Protein AF-A0A0Q5SZV7-F1 (afdb_monomer)

Structure (mmCIF, N/CA/C/O backbone):
data_AF-A0A0Q5SZV7-F1
#
_entry.id   AF-A0A0Q5SZV7-F1
#
loop_
_atom_site.group_PDB
_atom_site.id
_atom_site.type_symbol
_atom_site.label_atom_id
_atom_site.label_alt_id
_atom_site.label_comp_id
_atom_site.label_asym_id
_atom_site.label_entity_id
_atom_site.label_seq_id
_atom_site.pdbx_PDB_ins_code
_atom_site.Cartn_x
_atom_site.Cartn_y
_atom_site.Cartn_z
_atom_site.occupancy
_atom_site.B_iso_or_equiv
_atom_site.auth_seq_id
_atom_site.auth_comp_id
_atom_site.auth_asym_id
_atom_site.auth_atom_id
_atom_site.pdbx_PDB_model_num
ATOM 1 N N . MET A 1 1 ? 9.652 15.279 17.464 1.00 54.12 1 MET A N 1
ATOM 2 C CA . MET A 1 1 ? 8.850 15.121 16.226 1.00 54.12 1 MET A CA 1
ATOM 3 C C . MET A 1 1 ? 7.562 14.366 16.547 1.00 54.12 1 MET A C 1
ATOM 5 O O . MET A 1 1 ? 7.629 13.336 17.206 1.00 54.12 1 MET A O 1
ATOM 9 N N . ASN A 1 2 ? 6.391 14.862 16.137 1.00 71.38 2 ASN A N 1
ATOM 10 C CA . ASN A 1 2 ? 5.111 14.204 16.428 1.00 71.38 2 ASN A CA 1
ATOM 11 C C . ASN A 1 2 ? 5.003 12.880 15.631 1.00 71.38 2 ASN A C 1
ATOM 13 O O . ASN A 1 2 ? 5.208 12.891 14.416 1.00 71.38 2 ASN A O 1
ATOM 17 N N . ARG A 1 3 ? 4.693 11.737 16.273 1.00 71.94 3 ARG A N 1
ATOM 18 C CA . ARG A 1 3 ? 4.729 10.394 15.630 1.00 71.94 3 ARG A CA 1
ATOM 19 C C . ARG A 1 3 ? 3.873 10.314 14.358 1.00 71.94 3 ARG A C 1
ATOM 21 O O . ARG A 1 3 ? 4.236 9.633 13.407 1.00 71.94 3 ARG A O 1
ATOM 28 N N . LYS A 1 4 ? 2.762 11.058 14.320 1.00 74.00 4 LYS A N 1
ATOM 29 C CA . LYS A 1 4 ? 1.871 11.148 13.151 1.00 74.00 4 LYS A CA 1
ATOM 30 C C . LYS A 1 4 ? 2.562 11.776 11.936 1.00 74.00 4 LYS A C 1
ATOM 32 O O . LYS A 1 4 ? 2.428 11.256 10.835 1.00 74.00 4 LYS A O 1
ATOM 37 N N . VAL A 1 5 ? 3.324 12.848 12.156 1.00 74.25 5 VAL A N 1
ATOM 38 C CA . VAL A 1 5 ? 4.053 13.577 11.105 1.00 74.25 5 VAL A CA 1
ATOM 39 C C . VAL A 1 5 ? 5.179 12.714 10.548 1.00 74.25 5 VAL A C 1
ATOM 41 O O . VAL A 1 5 ? 5.340 12.636 9.338 1.00 74.25 5 VAL A O 1
ATOM 44 N N . SER A 1 6 ? 5.893 11.989 11.414 1.00 74.88 6 SER A N 1
ATOM 45 C CA . SER A 1 6 ? 6.947 11.064 10.983 1.00 74.88 6 SER A CA 1
ATOM 46 C C . SER A 1 6 ? 6.406 9.926 10.106 1.00 74.88 6 SER A C 1
ATOM 48 O O . SER A 1 6 ? 6.997 9.640 9.071 1.00 74.88 6 SER A O 1
ATOM 50 N N . SER A 1 7 ? 5.253 9.329 10.444 1.00 75.62 7 SER A N 1
ATOM 51 C CA . SER A 1 7 ? 4.639 8.297 9.592 1.00 75.62 7 SER A CA 1
ATOM 52 C C . SER A 1 7 ? 4.157 8.835 8.242 1.00 75.62 7 SER A C 1
ATOM 54 O O . SER A 1 7 ? 4.252 8.128 7.246 1.00 75.62 7 SER A O 1
ATOM 56 N N . LEU A 1 8 ? 3.632 10.064 8.200 1.00 79.12 8 LEU A N 1
ATOM 57 C CA . LEU A 1 8 ? 3.203 10.693 6.947 1.00 79.12 8 LEU A CA 1
ATOM 58 C C . LEU A 1 8 ? 4.395 11.050 6.058 1.00 79.12 8 LEU A C 1
ATOM 60 O O . LEU A 1 8 ? 4.349 10.785 4.863 1.00 79.12 8 LEU A O 1
ATOM 64 N N . LEU A 1 9 ? 5.475 11.580 6.640 1.00 79.94 9 LEU A N 1
ATOM 65 C CA . LEU A 1 9 ? 6.731 11.813 5.925 1.00 79.94 9 LEU A CA 1
ATOM 66 C C . LEU A 1 9 ? 7.306 10.513 5.366 1.00 79.94 9 LEU A C 1
ATOM 68 O O . LEU A 1 9 ? 7.719 10.479 4.213 1.00 79.94 9 LEU A O 1
ATOM 72 N N . LEU A 1 10 ? 7.286 9.437 6.155 1.00 82.31 10 LEU A N 1
ATOM 73 C CA . LEU A 1 10 ? 7.743 8.129 5.702 1.00 82.31 10 LEU A CA 1
ATOM 74 C C . LEU A 1 10 ? 6.895 7.624 4.527 1.00 82.31 10 LEU A C 1
ATOM 76 O O . LEU A 1 10 ? 7.454 7.258 3.501 1.00 82.31 10 LEU A O 1
ATOM 80 N N . LEU A 1 11 ? 5.561 7.680 4.627 1.00 82.25 11 LEU A N 1
ATOM 81 C CA . LEU A 1 11 ? 4.666 7.317 3.519 1.00 82.25 11 LEU A CA 1
ATOM 82 C C . LEU A 1 11 ? 4.904 8.173 2.271 1.00 82.25 11 LEU A C 1
ATOM 84 O O . LEU A 1 11 ? 4.892 7.642 1.163 1.00 82.25 11 LEU A O 1
ATOM 88 N N . LEU A 1 12 ? 5.150 9.473 2.442 1.00 81.00 12 LEU A N 1
ATOM 89 C CA . LEU A 1 12 ? 5.453 10.388 1.345 1.00 81.00 12 LEU A CA 1
ATOM 90 C C . LEU A 1 12 ? 6.759 9.993 0.643 1.00 81.00 12 LEU A C 1
ATOM 92 O O . LEU A 1 12 ? 6.770 9.830 -0.574 1.00 81.00 12 LEU A O 1
ATOM 96 N N . VAL A 1 13 ? 7.839 9.787 1.400 1.00 84.69 13 VAL A N 1
ATOM 97 C CA . VAL A 1 13 ? 9.144 9.383 0.854 1.00 84.69 13 VAL A CA 1
ATOM 98 C C . VAL A 1 13 ? 9.047 8.024 0.163 1.00 84.69 13 VAL A C 1
ATOM 100 O O . VAL A 1 13 ? 9.562 7.872 -0.944 1.00 84.69 13 VAL A O 1
ATOM 103 N N . LEU A 1 14 ? 8.344 7.057 0.761 1.00 81.56 14 LEU A N 1
ATOM 104 C CA . LEU A 1 14 ? 8.118 5.747 0.146 1.00 81.56 14 LEU A CA 1
ATOM 105 C C . LEU A 1 14 ? 7.319 5.868 -1.156 1.00 81.56 14 LEU A C 1
ATOM 107 O O . LEU A 1 14 ? 7.703 5.258 -2.144 1.00 81.56 14 LEU A O 1
ATOM 111 N N . SER A 1 15 ? 6.274 6.697 -1.192 1.00 77.06 15 SER A N 1
ATOM 112 C CA . SER A 1 15 ? 5.452 6.911 -2.395 1.00 77.06 15 SER A CA 1
ATOM 113 C C . SER A 1 15 ? 6.225 7.615 -3.515 1.00 77.06 15 SER A C 1
ATOM 115 O O . SER A 1 15 ? 6.074 7.276 -4.686 1.00 77.06 15 SER A O 1
ATOM 117 N N . ILE A 1 16 ? 7.082 8.584 -3.174 1.00 79.25 16 ILE A N 1
ATOM 118 C CA . ILE A 1 16 ? 7.968 9.244 -4.146 1.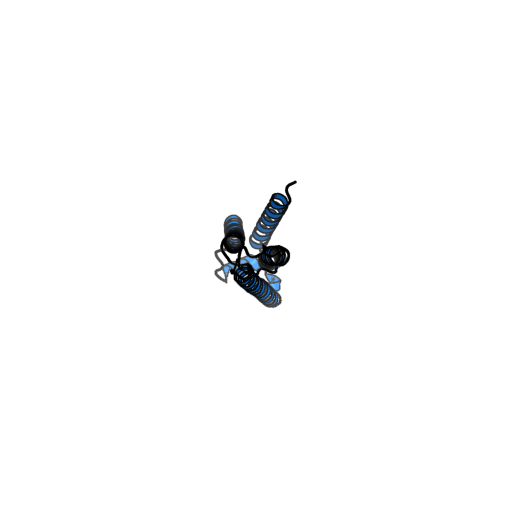00 79.25 16 ILE A CA 1
ATOM 119 C C . ILE A 1 16 ? 8.993 8.244 -4.691 1.00 79.25 16 ILE A C 1
ATOM 121 O O . ILE A 1 16 ? 9.233 8.205 -5.897 1.00 79.25 16 ILE A O 1
ATOM 125 N N . THR A 1 17 ? 9.571 7.419 -3.813 1.00 78.44 17 THR A N 1
ATOM 126 C CA . THR A 1 17 ? 10.533 6.376 -4.197 1.00 78.44 17 THR A CA 1
ATOM 127 C C . THR A 1 17 ? 9.876 5.342 -5.112 1.00 78.44 17 THR A C 1
ATOM 129 O O . THR A 1 17 ? 10.445 4.993 -6.142 1.00 78.44 17 THR A O 1
ATOM 132 N N . ASP A 1 18 ? 8.655 4.912 -4.793 1.00 77.06 18 ASP A N 1
ATOM 133 C CA . ASP A 1 18 ? 7.848 4.003 -5.612 1.00 77.06 18 ASP A CA 1
ATOM 134 C C . ASP A 1 18 ? 7.624 4.548 -7.027 1.00 77.06 18 ASP A C 1
ATOM 136 O O . ASP A 1 18 ? 7.960 3.913 -8.028 1.00 77.06 18 ASP A O 1
ATOM 140 N N . ALA A 1 19 ? 7.145 5.789 -7.106 1.00 73.62 19 ALA A N 1
ATOM 141 C CA . ALA A 1 19 ? 6.908 6.478 -8.363 1.00 73.62 19 ALA A CA 1
ATOM 142 C C . ALA A 1 19 ? 8.185 6.649 -9.192 1.00 73.62 19 ALA A C 1
ATOM 144 O O . ALA A 1 19 ? 8.150 6.515 -10.416 1.00 73.62 19 ALA A O 1
ATOM 145 N N . TYR A 1 20 ? 9.313 6.927 -8.536 1.00 75.06 20 TYR A N 1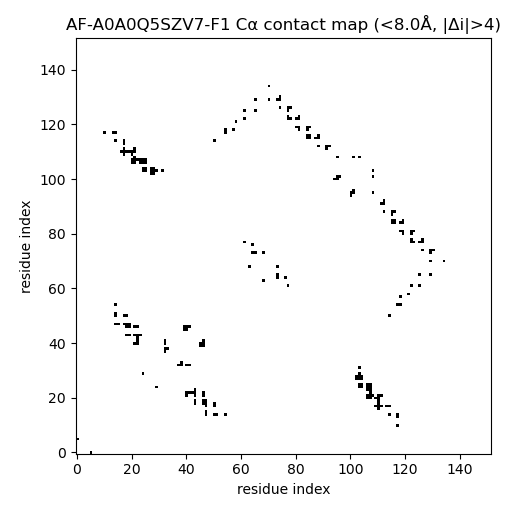
ATOM 146 C CA . TYR A 1 20 ? 10.614 7.030 -9.187 1.00 75.06 20 TYR A CA 1
ATOM 147 C C . TYR A 1 20 ? 11.047 5.693 -9.791 1.00 75.06 20 TYR A C 1
ATOM 149 O O . TYR A 1 20 ? 11.421 5.633 -10.963 1.00 75.06 20 TYR A O 1
ATOM 157 N N . LEU A 1 21 ? 10.924 4.609 -9.024 1.00 72.06 21 LEU A N 1
ATOM 158 C CA . LEU A 1 21 ? 11.255 3.257 -9.472 1.00 72.06 21 LEU A CA 1
ATOM 159 C C . LEU A 1 21 ? 10.376 2.803 -10.647 1.00 72.06 21 LEU A C 1
ATOM 161 O O . LEU A 1 21 ? 10.880 2.199 -11.595 1.00 72.06 21 LEU A O 1
ATOM 165 N N . LEU A 1 22 ? 9.085 3.142 -10.624 1.00 69.25 22 LEU A N 1
ATOM 166 C CA . LEU A 1 22 ? 8.152 2.845 -11.714 1.00 69.25 22 LEU A CA 1
ATOM 167 C C . LEU A 1 22 ? 8.427 3.676 -12.977 1.00 69.25 22 LEU A C 1
ATOM 169 O O . LEU A 1 22 ? 8.245 3.183 -14.089 1.00 69.25 22 LEU A O 1
ATOM 173 N N . ALA A 1 23 ? 8.873 4.922 -12.824 1.00 62.81 23 ALA A N 1
ATOM 174 C CA . ALA A 1 23 ? 9.093 5.850 -13.932 1.00 62.81 23 ALA A CA 1
ATOM 175 C C . ALA A 1 23 ? 10.426 5.675 -14.671 1.00 62.81 23 ALA A C 1
AT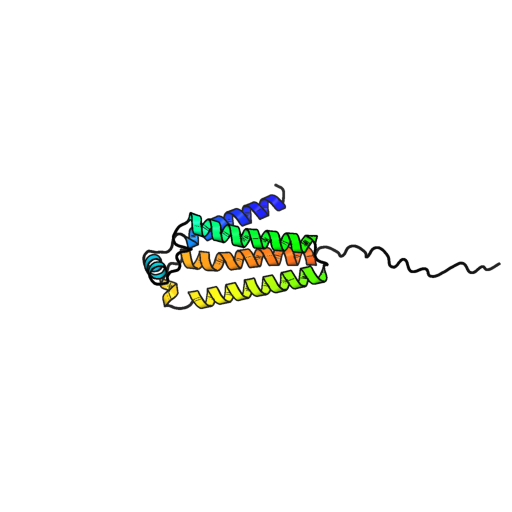OM 177 O O . ALA A 1 23 ? 10.595 6.235 -15.757 1.00 62.81 23 ALA A O 1
ATOM 178 N N . HIS A 1 24 ? 11.357 4.906 -14.106 1.00 63.25 24 HIS A N 1
ATOM 179 C CA . HIS A 1 24 ? 12.649 4.592 -14.713 1.00 63.25 24 HIS A CA 1
ATOM 180 C C . HIS A 1 24 ? 12.765 3.098 -15.087 1.00 63.25 24 HIS A C 1
ATOM 182 O O . HIS A 1 24 ? 13.618 2.392 -14.545 1.00 63.25 24 HIS A O 1
ATOM 188 N N . PRO A 1 25 ? 11.944 2.574 -16.026 1.00 60.97 25 PRO A N 1
ATOM 189 C CA . PRO A 1 25 ? 12.181 1.244 -16.578 1.00 60.97 25 PRO A CA 1
ATOM 190 C C . PRO A 1 25 ? 13.475 1.229 -17.414 1.00 60.97 25 PRO A C 1
ATOM 192 O O . PRO A 1 25 ? 13.808 2.211 -18.084 1.00 60.97 25 PRO A O 1
ATOM 195 N N . ASN A 1 26 ? 14.198 0.101 -17.419 1.00 60.34 26 ASN A N 1
ATOM 196 C CA . ASN A 1 26 ? 15.386 -0.078 -18.269 1.00 60.34 26 ASN A CA 1
ATOM 197 C C . ASN A 1 26 ? 15.017 0.029 -19.763 1.00 60.34 26 ASN A C 1
ATOM 199 O O . ASN A 1 26 ? 13.856 -0.145 -20.128 1.00 60.34 26 ASN A O 1
ATOM 203 N N . LEU A 1 27 ? 16.001 0.237 -20.654 1.00 53.47 27 LEU A N 1
ATOM 204 C CA . LEU A 1 27 ? 15.790 0.329 -22.115 1.00 53.47 27 LEU A CA 1
ATOM 205 C C . LEU A 1 27 ? 14.899 -0.796 -22.686 1.00 53.47 27 LEU A C 1
ATOM 207 O O . LEU A 1 27 ? 14.051 -0.528 -23.533 1.00 53.47 27 LEU A O 1
ATOM 211 N N . ILE A 1 28 ? 15.019 -2.022 -22.168 1.00 48.34 28 ILE A N 1
ATOM 212 C CA . ILE A 1 28 ? 14.194 -3.175 -22.569 1.00 48.34 28 ILE A CA 1
ATOM 213 C C . ILE A 1 28 ? 12.772 -3.104 -21.979 1.00 48.34 28 ILE A C 1
ATOM 215 O O . ILE A 1 28 ? 11.796 -3.413 -22.661 1.00 48.34 28 ILE A O 1
ATOM 219 N N . GLY A 1 29 ? 12.615 -2.603 -20.750 1.00 50.22 29 GLY A N 1
ATOM 220 C CA . GLY A 1 29 ? 11.303 -2.325 -20.161 1.00 50.22 29 GLY A CA 1
ATOM 221 C C . GLY A 1 29 ? 10.560 -1.179 -20.846 1.00 50.22 29 GLY A C 1
ATOM 222 O O . GLY A 1 29 ? 9.336 -1.208 -20.944 1.00 50.22 29 GLY A O 1
ATOM 223 N N . ARG A 1 30 ? 11.293 -0.220 -21.420 1.00 55.22 30 ARG A N 1
ATOM 224 C CA . ARG A 1 30 ? 10.732 0.847 -22.257 1.00 55.22 30 ARG A CA 1
ATOM 225 C C . ARG A 1 30 ? 10.072 0.283 -23.517 1.00 55.22 30 ARG A C 1
ATOM 227 O O . ARG A 1 30 ? 9.003 0.760 -23.877 1.00 55.22 30 ARG A O 1
ATOM 234 N N . ILE A 1 31 ? 10.658 -0.753 -24.129 1.00 53.16 31 ILE A N 1
ATOM 235 C CA . ILE A 1 31 ? 10.084 -1.481 -25.276 1.00 53.16 31 ILE A CA 1
ATOM 236 C C . ILE A 1 31 ? 8.870 -2.310 -24.831 1.00 53.16 31 ILE A C 1
ATOM 238 O O . ILE A 1 31 ? 7.832 -2.255 -25.483 1.00 53.16 31 ILE A O 1
ATOM 242 N N . GLY A 1 32 ? 8.944 -2.987 -23.679 1.00 51.22 32 GLY A N 1
ATOM 243 C CA . GLY A 1 32 ? 7.807 -3.716 -23.099 1.00 51.22 32 GLY A CA 1
ATOM 244 C C . GLY A 1 32 ? 6.586 -2.825 -22.829 1.00 51.22 32 GLY A C 1
ATOM 245 O O . GLY A 1 32 ? 5.482 -3.153 -23.252 1.00 51.22 32 GLY A O 1
ATOM 246 N N . VAL A 1 33 ? 6.775 -1.651 -22.217 1.00 52.66 33 VAL A N 1
ATOM 247 C CA . VAL A 1 33 ? 5.699 -0.663 -21.981 1.00 52.66 33 VAL A CA 1
ATOM 248 C C . VAL A 1 33 ? 5.165 -0.070 -23.295 1.00 52.66 33 VAL A C 1
ATOM 250 O O . VAL A 1 33 ? 3.970 0.221 -23.393 1.00 52.66 33 VAL A O 1
ATOM 253 N N . PHE A 1 34 ? 6.021 0.077 -24.314 1.00 48.78 34 PHE A N 1
ATOM 254 C CA . PHE A 1 34 ? 5.631 0.546 -25.650 1.00 48.78 34 PHE A CA 1
ATOM 255 C C . PHE A 1 34 ? 4.779 -0.486 -26.406 1.00 48.78 34 PHE A C 1
ATOM 257 O O . PHE A 1 34 ? 3.818 -0.107 -27.070 1.00 48.78 34 PHE A O 1
ATOM 264 N N . VAL A 1 35 ? 5.088 -1.780 -26.260 1.00 48.50 35 VAL A N 1
ATOM 265 C CA . VAL A 1 35 ? 4.365 -2.896 -26.898 1.00 48.50 35 VAL A CA 1
ATOM 266 C C . VAL A 1 35 ? 3.067 -3.247 -26.149 1.00 48.50 35 VAL A C 1
ATOM 268 O O . VAL A 1 35 ? 2.079 -3.592 -26.789 1.00 48.50 35 VAL A O 1
ATOM 271 N N . TYR A 1 36 ? 3.006 -3.079 -24.819 1.00 47.78 36 TYR A N 1
ATOM 272 C CA . TYR A 1 36 ? 1.839 -3.449 -23.988 1.00 47.78 36 TYR A CA 1
ATOM 273 C C . TYR A 1 36 ? 0.853 -2.307 -23.646 1.00 47.78 36 TYR A C 1
ATOM 275 O O . TYR A 1 36 ? 0.018 -2.460 -22.750 1.00 47.78 36 TYR A O 1
ATOM 283 N N . LYS A 1 37 ? 0.906 -1.152 -24.333 1.00 47.34 37 LYS A N 1
ATOM 284 C CA . LYS A 1 37 ? -0.050 -0.025 -24.163 1.00 47.34 37 LYS A CA 1
ATOM 285 C C . LYS A 1 37 ? -0.279 0.439 -22.705 1.00 47.34 37 LYS A C 1
ATOM 287 O O . LYS A 1 37 ? -1.322 1.005 -22.388 1.00 47.34 37 LYS A O 1
ATOM 292 N N . HIS A 1 38 ? 0.688 0.288 -21.798 1.00 49.34 38 HIS A N 1
ATOM 293 C CA . HIS A 1 38 ? 0.582 0.842 -20.438 1.00 49.34 38 HIS A CA 1
ATOM 294 C C . HIS A 1 38 ? 0.985 2.326 -20.430 1.00 49.34 38 HIS A C 1
ATOM 296 O O . HIS A 1 38 ? 2.014 2.732 -19.893 1.00 49.34 38 HIS A O 1
ATOM 302 N N . THR A 1 39 ? 0.163 3.169 -21.060 1.00 45.25 39 THR A N 1
ATOM 303 C CA . THR A 1 39 ? 0.414 4.614 -21.235 1.00 45.25 39 THR A CA 1
ATOM 304 C C . THR A 1 39 ? 0.475 5.394 -19.907 1.00 45.25 39 THR A C 1
ATOM 306 O O . THR A 1 39 ? 0.983 6.518 -19.876 1.00 45.25 39 THR A O 1
ATOM 309 N N . TYR A 1 40 ? 0.017 4.797 -18.802 1.00 46.94 40 TYR A N 1
ATOM 310 C CA . TYR A 1 40 ? 0.021 5.397 -17.464 1.00 46.94 40 TYR A CA 1
ATOM 311 C C . TYR A 1 40 ? 1.412 5.505 -16.815 1.00 46.94 40 TYR A C 1
ATOM 313 O O . TYR A 1 40 ? 1.637 6.431 -16.040 1.00 46.94 40 TYR A O 1
ATOM 321 N N . ILE A 1 41 ? 2.370 4.640 -17.174 1.00 52.00 41 ILE A N 1
ATOM 322 C CA . ILE A 1 41 ? 3.684 4.532 -16.497 1.00 52.00 41 ILE A CA 1
ATOM 323 C C . ILE A 1 41 ? 4.811 5.195 -17.317 1.00 52.00 41 ILE A C 1
ATOM 325 O O . ILE A 1 41 ? 5.999 5.006 -17.084 1.00 52.00 41 ILE A O 1
ATOM 329 N N . ARG A 1 42 ? 4.450 5.993 -18.330 1.00 52.75 42 ARG A N 1
ATOM 330 C CA . ARG A 1 42 ? 5.419 6.530 -19.299 1.00 52.75 42 ARG A CA 1
ATOM 331 C C . ARG A 1 42 ? 6.233 7.716 -18.768 1.00 52.75 42 ARG A C 1
ATOM 333 O O . ARG A 1 42 ? 7.364 7.902 -19.204 1.00 52.75 42 ARG A O 1
ATOM 340 N N . ASN A 1 43 ? 5.661 8.502 -17.849 1.00 62.59 43 ASN A N 1
ATOM 341 C CA . ASN A 1 43 ? 6.244 9.750 -17.352 1.00 62.59 43 ASN A CA 1
ATOM 342 C C . ASN A 1 43 ? 6.215 9.779 -15.816 1.00 62.59 43 ASN A C 1
ATOM 344 O O . ASN A 1 43 ? 5.151 9.589 -15.225 1.00 62.59 43 ASN A O 1
ATOM 348 N N . PHE A 1 44 ? 7.347 10.118 -15.189 1.00 62.50 44 PHE A N 1
ATOM 349 C CA . PHE A 1 44 ? 7.492 10.300 -13.737 1.00 62.50 44 PHE A CA 1
ATOM 350 C C . PHE A 1 44 ? 6.343 11.057 -13.048 1.00 62.50 44 PHE A C 1
ATOM 352 O O . PHE A 1 44 ? 5.784 10.511 -12.100 1.00 62.50 44 PHE A O 1
ATOM 359 N N . PRO A 1 45 ? 5.891 12.235 -13.525 1.00 67.38 45 PRO A N 1
ATOM 360 C CA . PRO A 1 45 ? 4.788 12.948 -12.876 1.00 67.38 45 PRO A CA 1
ATOM 361 C C . PRO A 1 45 ? 3.456 12.184 -12.909 1.00 67.38 45 PRO A C 1
ATOM 363 O O . PRO A 1 45 ? 2.663 12.311 -11.981 1.00 67.38 45 PRO A O 1
ATOM 366 N N . ARG A 1 46 ? 3.202 11.365 -13.940 1.00 68.88 46 ARG A N 1
ATOM 367 C CA . ARG A 1 46 ? 1.984 10.540 -14.003 1.00 68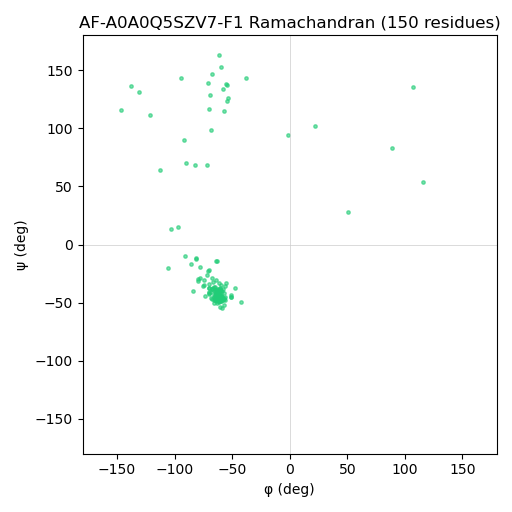.88 46 ARG A CA 1
ATOM 368 C C . ARG A 1 46 ? 2.060 9.366 -13.036 1.00 68.88 46 ARG A C 1
ATOM 370 O O . ARG A 1 46 ? 1.095 9.144 -12.315 1.00 68.88 46 ARG A O 1
ATOM 377 N N . ALA A 1 47 ? 3.203 8.678 -12.982 1.00 70.88 47 ALA A N 1
ATOM 378 C CA . ALA A 1 47 ? 3.439 7.605 -12.017 1.00 70.88 47 ALA A CA 1
ATOM 379 C C . ALA A 1 47 ? 3.305 8.132 -10.579 1.00 70.88 47 ALA A C 1
ATOM 381 O O . ALA A 1 47 ? 2.551 7.578 -9.782 1.00 70.88 47 ALA A O 1
ATOM 382 N N . LEU A 1 48 ? 3.931 9.275 -10.284 1.00 74.88 48 LEU A N 1
ATOM 383 C CA . LEU A 1 48 ? 3.830 9.939 -8.986 1.00 74.88 48 LEU A CA 1
ATOM 384 C C . LEU A 1 48 ? 2.387 10.270 -8.619 1.00 74.88 48 LEU A C 1
ATOM 386 O O . LEU A 1 48 ? 1.951 9.945 -7.517 1.00 74.88 48 LEU A O 1
ATOM 390 N N . LEU A 1 49 ? 1.635 10.860 -9.549 1.00 78.62 49 LEU A N 1
ATOM 391 C CA . LEU A 1 49 ? 0.232 11.177 -9.321 1.00 78.62 49 LEU A CA 1
ATOM 392 C C . LEU A 1 49 ? -0.572 9.906 -9.035 1.00 78.62 49 LEU A C 1
ATOM 394 O O . LEU A 1 49 ? -1.308 9.887 -8.058 1.00 78.62 49 LEU A O 1
ATOM 398 N N . THR A 1 50 ? -0.399 8.831 -9.811 1.00 79.94 50 THR A N 1
ATOM 399 C CA . THR A 1 50 ? -1.130 7.576 -9.571 1.00 79.94 50 THR A CA 1
ATOM 400 C C . THR A 1 50 ? -0.819 6.953 -8.215 1.00 79.94 50 THR A C 1
ATOM 402 O O . THR A 1 50 ? -1.748 6.591 -7.498 1.00 79.94 50 THR A O 1
ATOM 405 N N . VAL A 1 51 ? 0.458 6.877 -7.829 1.00 82.75 51 VAL A N 1
ATOM 406 C CA . VAL A 1 51 ? 0.865 6.292 -6.544 1.00 82.75 51 VAL A CA 1
ATOM 407 C C . VAL A 1 51 ? 0.313 7.128 -5.391 1.00 82.75 51 VAL A C 1
ATOM 409 O O . VAL A 1 51 ? -0.325 6.586 -4.489 1.00 82.75 51 VAL A O 1
ATOM 412 N N . LEU A 1 52 ? 0.478 8.455 -5.445 1.00 84.19 52 LEU A N 1
ATOM 413 C CA . LEU A 1 52 ? -0.046 9.359 -4.418 1.00 84.19 52 LEU A CA 1
ATOM 414 C C . LEU A 1 52 ? -1.569 9.297 -4.313 1.00 84.19 52 LEU A C 1
ATOM 416 O O . LEU A 1 52 ? -2.102 9.353 -3.209 1.00 84.19 52 LEU A O 1
ATOM 420 N N . LEU A 1 53 ? -2.272 9.167 -5.438 1.00 87.62 53 LEU A N 1
ATOM 421 C CA . LEU A 1 53 ? -3.728 9.081 -5.464 1.00 87.62 53 LEU A CA 1
ATOM 422 C C . LEU A 1 53 ? -4.194 7.759 -4.834 1.00 87.62 53 LEU A C 1
ATOM 424 O O . LEU A 1 53 ? -5.054 7.775 -3.957 1.00 87.62 53 LEU A O 1
ATOM 428 N N . VAL A 1 54 ? -3.575 6.630 -5.189 1.00 88.62 54 VAL A N 1
ATOM 429 C CA . VAL A 1 54 ? -3.899 5.312 -4.612 1.00 88.62 54 VAL A CA 1
ATOM 430 C C . VAL A 1 54 ? -3.604 5.267 -3.110 1.00 88.62 54 VAL A C 1
ATOM 432 O O . VAL A 1 54 ? -4.470 4.874 -2.322 1.00 88.62 54 VAL A O 1
ATOM 435 N N . VAL A 1 55 ? -2.416 5.710 -2.687 1.00 88.81 55 VAL A N 1
ATOM 436 C CA . VAL A 1 55 ? -2.033 5.763 -1.265 1.00 88.81 55 VAL A CA 1
ATOM 437 C C . VAL A 1 55 ? -2.912 6.761 -0.504 1.00 88.81 55 VAL A C 1
ATOM 439 O O . VAL A 1 55 ? -3.368 6.467 0.601 1.00 88.81 55 VAL A O 1
ATOM 442 N N . GLY A 1 56 ? -3.206 7.916 -1.104 1.00 88.81 56 GLY A N 1
ATOM 443 C CA . GLY A 1 56 ? -4.054 8.962 -0.536 1.00 88.81 56 GLY A CA 1
ATOM 444 C C . GLY A 1 56 ? -5.501 8.515 -0.336 1.00 88.81 56 GLY A C 1
ATOM 445 O O . GLY A 1 56 ? -6.034 8.669 0.762 1.00 88.81 56 GLY A O 1
ATOM 446 N N . ILE A 1 57 ? -6.123 7.898 -1.346 1.00 92.25 57 ILE A N 1
ATOM 447 C CA . ILE A 1 57 ? -7.469 7.314 -1.222 1.00 92.25 57 ILE A CA 1
ATOM 448 C C . ILE A 1 57 ? -7.477 6.235 -0.145 1.00 92.25 57 ILE A C 1
ATOM 450 O O . ILE A 1 57 ? -8.374 6.224 0.695 1.00 92.25 57 ILE A O 1
ATOM 454 N N . SER A 1 58 ? -6.471 5.359 -0.128 1.00 91.56 58 SER A N 1
ATOM 455 C CA . SER A 1 58 ? -6.373 4.287 0.867 1.00 91.56 58 SER A CA 1
ATOM 456 C C . SER A 1 58 ? -6.277 4.844 2.290 1.00 91.56 58 SER A C 1
ATOM 458 O O . SER A 1 58 ? -6.950 4.351 3.197 1.00 91.56 58 SER A O 1
ATOM 460 N N . LEU A 1 59 ? -5.503 5.918 2.485 1.00 91.81 59 LEU A N 1
ATOM 461 C CA . LEU A 1 59 ? -5.419 6.651 3.750 1.00 91.81 59 LEU A CA 1
ATOM 462 C C . LEU A 1 59 ? -6.763 7.257 4.156 1.00 91.81 59 LEU A C 1
ATOM 464 O O . LEU A 1 59 ? -7.182 7.084 5.301 1.00 91.81 59 LEU A O 1
ATOM 468 N N . VAL A 1 60 ? -7.439 7.953 3.237 1.00 92.06 60 VAL A N 1
ATOM 469 C CA . VAL A 1 60 ? -8.751 8.566 3.497 1.00 92.06 60 VAL A CA 1
ATOM 470 C C . VAL A 1 60 ? -9.771 7.494 3.861 1.00 92.06 60 VAL A C 1
ATOM 472 O O . VAL A 1 60 ? -10.464 7.637 4.863 1.00 92.06 60 VAL A O 1
ATOM 475 N N . LEU A 1 61 ? -9.818 6.392 3.114 1.00 92.31 61 LEU A N 1
ATOM 476 C CA . LEU A 1 61 ? -10.714 5.272 3.379 1.00 92.31 61 LEU A CA 1
ATOM 477 C C . LEU A 1 61 ? -10.457 4.672 4.766 1.00 92.31 61 LEU A C 1
ATOM 479 O O . LEU A 1 61 ? -11.403 4.460 5.525 1.00 92.31 61 LEU A O 1
ATOM 483 N N . CYS A 1 62 ? -9.190 4.474 5.140 1.00 91.19 62 CYS A N 1
ATOM 484 C CA . CYS A 1 62 ? -8.838 3.981 6.470 1.00 91.19 62 CYS A CA 1
ATOM 485 C C . CYS A 1 62 ? -9.212 4.967 7.583 1.00 91.19 62 CYS A C 1
ATOM 487 O O . CYS A 1 62 ? -9.699 4.569 8.640 1.00 91.19 62 CYS A O 1
ATOM 489 N N . GLU A 1 63 ? -9.013 6.263 7.368 1.00 91.19 63 GLU A N 1
ATOM 490 C CA . GLU A 1 63 ? -9.358 7.282 8.357 1.00 91.19 63 GLU A CA 1
ATOM 491 C C . GLU A 1 63 ? -10.880 7.430 8.520 1.00 91.19 63 GLU A C 1
ATOM 493 O O . GLU A 1 63 ? -11.369 7.519 9.649 1.00 91.19 63 GLU A O 1
ATOM 498 N N . LEU A 1 64 ? -11.639 7.385 7.421 1.00 91.12 64 LEU A N 1
ATOM 499 C CA . LEU A 1 64 ? -13.104 7.368 7.439 1.00 91.12 64 LEU A CA 1
ATOM 500 C C . LEU A 1 64 ? -13.621 6.124 8.164 1.00 91.12 64 LEU A C 1
ATOM 502 O O . LEU A 1 64 ? -14.445 6.238 9.070 1.00 91.12 64 LEU A O 1
ATOM 506 N N . ALA A 1 65 ? -13.076 4.949 7.847 1.00 90.56 65 ALA A N 1
ATOM 507 C CA . ALA A 1 65 ? -13.394 3.709 8.542 1.00 90.56 65 ALA A CA 1
ATOM 508 C C . ALA A 1 65 ? -13.110 3.806 10.049 1.00 90.56 65 ALA A C 1
ATOM 510 O O . ALA A 1 65 ? -13.913 3.370 10.872 1.00 90.56 65 ALA A O 1
ATOM 511 N N . TYR A 1 66 ? -11.993 4.422 10.436 1.00 90.38 66 TYR A N 1
ATOM 512 C CA . TYR A 1 66 ? -11.629 4.580 11.842 1.00 90.38 66 TYR A CA 1
ATOM 513 C C . TYR A 1 66 ? -12.611 5.474 12.610 1.00 90.38 66 TYR A C 1
ATOM 515 O O . TYR A 1 66 ? -12.878 5.206 13.788 1.00 90.38 66 TYR A O 1
ATOM 523 N N . ARG A 1 67 ? -13.123 6.526 11.957 1.00 88.69 67 ARG A N 1
ATOM 524 C CA . ARG A 1 67 ? -14.022 7.521 12.559 1.00 88.69 67 ARG A CA 1
ATOM 525 C C . ARG A 1 67 ? -15.487 7.094 12.562 1.00 88.69 67 ARG A C 1
ATOM 527 O O . ARG A 1 67 ? -16.159 7.337 13.555 1.00 88.69 67 ARG A O 1
ATOM 534 N N . PHE A 1 68 ? -15.964 6.475 11.484 1.00 91.44 68 PHE A N 1
ATOM 535 C CA . PHE A 1 68 ? -17.396 6.250 11.265 1.00 91.44 68 PHE A CA 1
ATOM 536 C C . PHE A 1 68 ? -17.855 4.804 11.488 1.00 91.44 68 PHE A C 1
ATOM 538 O O . PHE A 1 68 ? -19.043 4.585 11.703 1.00 91.44 68 PHE A O 1
ATOM 545 N N . LEU A 1 69 ? -16.962 3.807 11.454 1.00 90.38 69 LEU A N 1
ATOM 546 C CA . LEU A 1 69 ? -17.363 2.409 11.647 1.00 90.38 69 LEU A CA 1
ATOM 547 C C . LEU A 1 69 ? -17.225 1.958 13.104 1.00 90.38 69 LEU A C 1
ATOM 549 O O . LEU A 1 69 ? -16.242 2.244 13.796 1.00 90.38 69 LEU A O 1
ATOM 553 N N . ASN A 1 70 ? -18.174 1.125 13.532 1.00 89.31 70 ASN A N 1
ATOM 554 C CA . ASN A 1 70 ? -18.084 0.366 14.778 1.00 89.31 70 ASN A CA 1
ATOM 555 C C . ASN A 1 70 ? -16.856 -0.556 14.761 1.00 89.31 70 ASN A C 1
ATOM 557 O O . ASN A 1 70 ? -16.402 -0.991 13.702 1.00 89.31 70 ASN A O 1
ATOM 561 N N . ARG A 1 71 ? -16.299 -0.880 15.938 1.00 87.31 71 ARG A N 1
ATOM 562 C CA . ARG A 1 71 ? -15.038 -1.644 16.055 1.00 87.31 71 ARG A CA 1
ATOM 563 C C . ARG A 1 71 ? -15.038 -2.934 15.231 1.00 87.31 71 ARG A C 1
ATOM 565 O O . ARG A 1 71 ? -14.069 -3.170 14.520 1.00 87.31 71 ARG A O 1
ATOM 572 N N . ARG A 1 72 ? -16.122 -3.714 15.282 1.00 89.50 72 ARG A N 1
ATOM 573 C CA . ARG A 1 72 ? -16.259 -4.971 14.530 1.00 89.50 72 ARG A CA 1
ATOM 574 C C . ARG A 1 72 ? -16.194 -4.747 13.016 1.00 89.50 72 ARG A C 1
ATOM 576 O O . ARG A 1 72 ? -15.392 -5.387 12.348 1.00 89.50 72 ARG A O 1
ATOM 583 N N . ASN A 1 73 ? -16.965 -3.792 12.497 1.00 91.12 73 ASN A N 1
ATOM 584 C CA . ASN A 1 73 ? -17.010 -3.493 11.062 1.00 91.12 73 ASN A CA 1
ATOM 585 C C . ASN A 1 73 ? -15.687 -2.897 10.566 1.00 91.12 73 ASN A C 1
ATOM 587 O O . ASN A 1 73 ? -15.225 -3.252 9.488 1.00 91.12 73 ASN A O 1
ATOM 591 N N . ALA A 1 74 ? -15.041 -2.045 11.370 1.00 90.94 74 ALA A N 1
ATOM 592 C CA . ALA A 1 74 ? -13.722 -1.508 11.050 1.00 90.94 74 ALA A CA 1
ATOM 593 C C . ALA A 1 74 ? -12.662 -2.622 10.959 1.00 90.94 74 ALA A C 1
ATOM 595 O O . ALA A 1 74 ? -11.881 -2.639 10.017 1.00 90.94 74 ALA A O 1
ATOM 596 N N . LEU A 1 75 ? -12.651 -3.574 11.902 1.00 92.81 75 LEU A N 1
ATOM 597 C CA . LEU A 1 75 ? -11.725 -4.715 11.872 1.00 92.81 75 LEU A CA 1
ATOM 598 C C . LEU A 1 75 ? -11.969 -5.630 10.664 1.00 92.81 75 LEU A C 1
ATOM 600 O O . LEU A 1 75 ? -11.009 -6.050 10.020 1.00 92.81 75 LEU A O 1
ATOM 604 N N . LEU A 1 76 ? -13.233 -5.905 10.328 1.00 94.44 76 LEU A N 1
ATOM 605 C CA . LEU A 1 76 ? -13.582 -6.668 9.125 1.00 94.44 76 LEU A CA 1
ATOM 606 C C . LEU A 1 76 ? -13.117 -5.954 7.850 1.00 94.44 76 LEU A C 1
ATOM 608 O O . LEU A 1 76 ? -12.509 -6.577 6.988 1.00 94.44 76 LEU A O 1
ATOM 612 N N . LEU A 1 77 ? -13.321 -4.639 7.756 1.00 93.94 77 LEU A N 1
ATOM 613 C CA . LEU A 1 77 ? -12.858 -3.865 6.607 1.00 93.94 77 LEU A C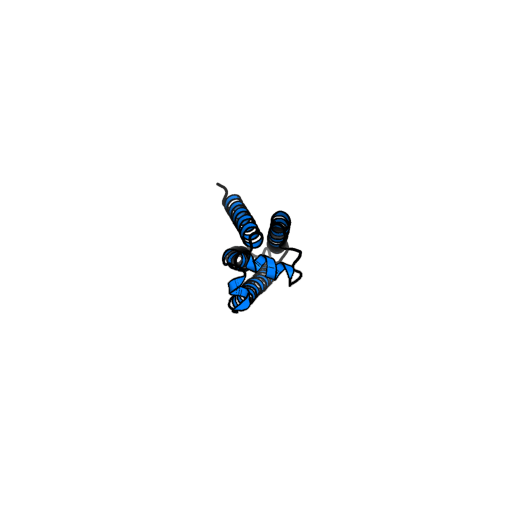A 1
ATOM 614 C C . LEU A 1 77 ? -11.328 -3.864 6.496 1.00 93.94 77 LEU A C 1
ATOM 616 O O . LEU A 1 77 ? -10.801 -4.133 5.422 1.00 93.94 77 LEU A O 1
ATOM 620 N N . TYR A 1 78 ? -10.603 -3.600 7.588 1.00 93.88 78 TYR A N 1
ATOM 621 C CA . TYR A 1 78 ? -9.138 -3.595 7.551 1.00 93.88 78 TYR A CA 1
ATOM 622 C C . TYR A 1 78 ? -8.559 -4.970 7.232 1.00 93.88 78 TYR A C 1
ATOM 624 O O . TYR A 1 78 ? -7.607 -5.046 6.470 1.00 93.88 78 TYR A O 1
ATOM 632 N N . SER A 1 79 ? -9.135 -6.048 7.769 1.00 94.06 79 SER A N 1
ATOM 633 C CA . SER A 1 79 ? -8.691 -7.411 7.443 1.00 94.06 79 SER A CA 1
ATOM 634 C C . SER A 1 79 ? -8.972 -7.783 5.985 1.00 94.06 79 SER A C 1
ATOM 636 O O . SER A 1 79 ? -8.123 -8.401 5.349 1.00 94.06 79 SER A O 1
ATOM 638 N N . ALA A 1 80 ? -10.105 -7.353 5.421 1.00 95.38 80 ALA A N 1
ATOM 639 C CA . ALA A 1 80 ? -10.389 -7.531 4.000 1.00 95.38 80 ALA A CA 1
ATOM 640 C C . ALA A 1 80 ? -9.399 -6.753 3.114 1.00 95.38 80 ALA A C 1
ATOM 642 O O . ALA A 1 80 ? -8.853 -7.312 2.166 1.00 95.38 80 ALA A O 1
ATOM 643 N N . LEU A 1 81 ? -9.124 -5.485 3.441 1.00 93.88 81 LEU A N 1
ATOM 644 C CA . LEU A 1 81 ? -8.143 -4.666 2.719 1.00 93.88 81 LEU A CA 1
ATOM 645 C C . LEU A 1 81 ? -6.724 -5.237 2.826 1.00 93.88 81 LEU A C 1
ATOM 647 O O . LEU A 1 81 ? -6.001 -5.262 1.834 1.00 93.88 81 LEU A O 1
ATOM 651 N N . GLU A 1 82 ? -6.350 -5.743 4.001 1.00 94.19 82 GLU A N 1
ATOM 652 C CA . GLU A 1 82 ? -5.078 -6.433 4.223 1.00 94.19 82 GLU A CA 1
ATOM 653 C C . GLU A 1 82 ? -4.959 -7.670 3.327 1.00 94.19 82 GLU A C 1
ATOM 655 O O . GLU A 1 82 ? -3.962 -7.835 2.626 1.00 94.19 82 GLU A O 1
ATOM 660 N N . ALA A 1 83 ? -5.998 -8.511 3.285 1.00 95.12 83 ALA A N 1
ATOM 661 C CA . ALA A 1 83 ? -6.022 -9.694 2.432 1.00 95.12 83 ALA A CA 1
ATOM 662 C C . ALA A 1 83 ? -5.884 -9.328 0.946 1.00 95.12 83 ALA A C 1
ATOM 664 O O . ALA A 1 83 ? -5.145 -9.990 0.218 1.00 95.12 83 ALA A O 1
ATOM 665 N N . VAL A 1 84 ? -6.533 -8.244 0.505 1.00 94.00 84 VAL A N 1
ATOM 666 C CA . VAL A 1 84 ? -6.378 -7.708 -0.857 1.00 94.00 84 VAL A CA 1
ATOM 667 C C . VAL A 1 84 ? -4.945 -7.226 -1.104 1.00 94.00 84 VAL A C 1
ATOM 669 O O . VAL A 1 84 ? -4.382 -7.538 -2.152 1.00 94.00 84 VAL A O 1
ATOM 672 N N . GLY A 1 85 ? -4.330 -6.517 -0.153 1.00 90.19 85 GLY A N 1
ATOM 673 C CA . GLY A 1 85 ? -2.937 -6.062 -0.252 1.00 90.19 85 GLY A CA 1
ATOM 674 C C . GLY A 1 85 ? -1.948 -7.222 -0.396 1.00 90.19 85 GLY A C 1
ATOM 675 O O . GLY A 1 85 ? -1.103 -7.212 -1.294 1.00 90.19 85 GLY A O 1
ATOM 676 N N . ILE A 1 86 ? -2.120 -8.268 0.416 1.00 92.56 86 ILE A N 1
ATOM 677 C CA . ILE A 1 86 ? -1.303 -9.488 0.363 1.00 92.56 86 ILE A CA 1
ATOM 678 C C . ILE A 1 86 ? -1.525 -10.235 -0.956 1.00 92.56 86 ILE A C 1
ATOM 680 O O . ILE A 1 86 ? -0.557 -10.602 -1.623 1.00 92.56 86 ILE A O 1
ATOM 684 N N . ALA A 1 87 ? -2.779 -10.440 -1.368 1.00 91.75 87 ALA A N 1
ATOM 685 C CA . ALA A 1 87 ? -3.098 -11.119 -2.623 1.00 91.75 87 ALA A CA 1
ATOM 686 C C . ALA A 1 87 ? -2.513 -10.373 -3.831 1.00 91.75 87 ALA A C 1
ATOM 688 O O . ALA A 1 87 ? -1.957 -10.996 -4.738 1.00 91.75 87 ALA A O 1
ATOM 689 N N . TRP A 1 88 ? -2.570 -9.039 -3.818 1.00 89.94 88 TRP A N 1
ATOM 690 C CA . TRP A 1 88 ? -1.954 -8.212 -4.849 1.00 89.94 88 TRP A CA 1
ATOM 691 C C . TRP A 1 88 ? -0.427 -8.354 -4.843 1.00 89.94 88 TRP A C 1
ATOM 693 O O . TRP A 1 88 ? 0.170 -8.559 -5.901 1.00 89.94 88 TRP A O 1
ATOM 703 N N . PHE A 1 89 ? 0.219 -8.333 -3.675 1.00 89.19 89 PHE A N 1
ATOM 704 C CA . PHE A 1 89 ? 1.659 -8.578 -3.583 1.00 89.19 89 PHE A CA 1
ATOM 705 C C . PHE A 1 89 ? 2.048 -9.941 -4.174 1.00 89.19 89 PHE A C 1
ATOM 707 O O . PHE A 1 89 ? 2.969 -10.013 -4.987 1.00 89.19 89 PHE A O 1
ATOM 714 N N . VAL A 1 90 ? 1.314 -11.007 -3.836 1.00 89.50 90 VAL A N 1
ATOM 715 C CA . VAL A 1 90 ? 1.541 -12.355 -4.387 1.00 89.50 90 VAL A CA 1
ATOM 716 C C . VAL A 1 90 ? 1.346 -12.371 -5.904 1.00 89.50 90 VAL A C 1
ATOM 718 O O . VAL A 1 90 ? 2.176 -12.924 -6.623 1.00 89.50 90 VAL A O 1
ATOM 721 N N . TYR A 1 91 ? 0.293 -11.729 -6.411 1.00 86.69 91 TYR A N 1
ATOM 722 C CA . TYR A 1 91 ? 0.044 -11.618 -7.848 1.00 86.69 91 TYR A CA 1
A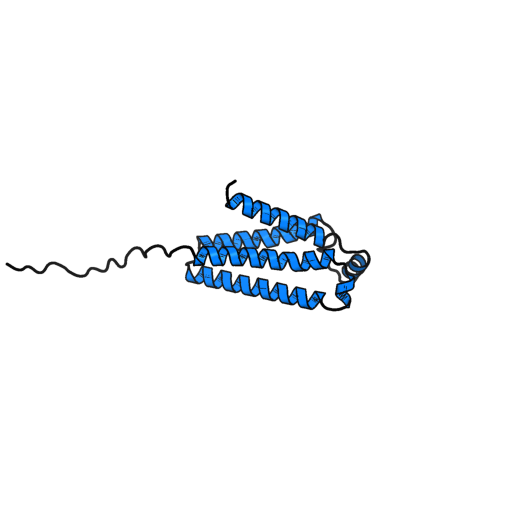TOM 723 C C . TYR A 1 91 ? 1.199 -10.919 -8.583 1.00 86.69 91 TYR A C 1
ATOM 725 O O . TYR A 1 91 ? 1.687 -11.419 -9.601 1.00 86.69 91 TYR A O 1
ATOM 733 N N . VAL A 1 92 ? 1.674 -9.789 -8.052 1.00 83.25 92 VAL A N 1
ATOM 734 C CA . VAL A 1 92 ? 2.826 -9.056 -8.600 1.00 83.25 92 VAL A CA 1
ATOM 735 C C . VAL A 1 92 ? 4.075 -9.933 -8.553 1.00 83.25 92 VAL A C 1
ATOM 737 O O . VAL A 1 92 ? 4.758 -10.078 -9.568 1.00 83.25 92 VAL A O 1
ATOM 740 N N . TYR A 1 93 ? 4.335 -10.585 -7.423 1.00 83.69 93 TYR A N 1
ATOM 741 C CA . TYR A 1 93 ? 5.480 -11.473 -7.252 1.00 83.69 93 TYR A CA 1
ATOM 742 C C . TYR A 1 93 ? 5.498 -12.609 -8.279 1.00 83.69 93 TYR A C 1
ATOM 744 O O . TYR A 1 93 ? 6.516 -12.837 -8.938 1.00 83.69 93 TYR A O 1
ATOM 752 N N . MET A 1 94 ? 4.363 -13.280 -8.484 1.00 83.31 94 MET A N 1
ATOM 753 C CA . MET A 1 94 ? 4.229 -14.338 -9.490 1.00 83.31 94 MET A CA 1
ATOM 754 C C . MET A 1 94 ? 4.423 -13.795 -10.912 1.00 83.31 94 MET A C 1
ATOM 756 O O . MET A 1 94 ? 5.157 -14.380 -11.712 1.00 83.31 94 MET A O 1
ATOM 760 N N . THR A 1 95 ? 3.838 -12.634 -11.214 1.00 77.75 95 THR A N 1
ATOM 761 C CA . THR A 1 95 ? 3.940 -11.993 -12.534 1.00 77.75 95 THR A CA 1
ATOM 762 C C . THR A 1 95 ? 5.397 -11.689 -12.891 1.00 77.75 95 THR A C 1
ATOM 764 O O . THR A 1 95 ? 5.875 -12.068 -13.963 1.00 77.75 95 THR A O 1
ATOM 767 N N . PHE A 1 96 ? 6.142 -11.072 -11.972 1.00 71.38 96 PHE A N 1
ATOM 768 C CA . PHE A 1 96 ? 7.540 -10.694 -12.198 1.00 71.38 96 PHE A CA 1
ATOM 769 C C . PHE A 1 96 ? 8.544 -11.837 -11.999 1.00 71.38 96 PHE A C 1
ATOM 771 O O . PHE A 1 96 ? 9.698 -11.720 -12.418 1.00 71.38 96 PHE A O 1
ATOM 778 N N . SER A 1 97 ? 8.118 -12.964 -11.427 1.00 72.06 97 SER A N 1
ATOM 779 C CA . SER A 1 97 ? 8.932 -14.184 -11.374 1.00 72.06 97 SER A CA 1
ATOM 780 C C . SER A 1 97 ? 9.095 -14.844 -12.748 1.00 72.06 97 SER A C 1
ATOM 782 O O . SER A 1 97 ? 10.089 -15.546 -12.969 1.00 72.06 97 SER A O 1
ATOM 784 N N . THR A 1 98 ? 8.186 -14.564 -13.688 1.00 71.62 98 THR A N 1
ATOM 785 C CA . THR A 1 98 ? 8.201 -15.091 -15.060 1.00 71.62 98 THR A CA 1
ATOM 786 C C . THR A 1 98 ? 9.333 -14.477 -15.896 1.00 71.62 98 THR A C 1
ATOM 788 O O . THR A 1 98 ? 9.596 -13.275 -15.825 1.00 71.62 98 THR A O 1
ATOM 791 N N . PHE A 1 99 ? 10.006 -15.300 -16.713 1.00 56.84 99 PHE A N 1
ATOM 792 C CA . PHE A 1 99 ? 11.227 -14.941 -17.455 1.00 56.84 99 PHE A CA 1
ATOM 793 C C . PHE A 1 99 ? 11.091 -13.639 -18.263 1.00 56.84 99 PHE A C 1
ATOM 795 O O . PHE A 1 99 ? 11.960 -12.773 -18.177 1.00 56.84 99 PHE A O 1
ATOM 802 N N . SER A 1 100 ? 9.964 -13.446 -18.954 1.00 58.75 100 SER A N 1
ATOM 803 C CA . SER A 1 100 ? 9.700 -12.270 -19.795 1.00 58.75 100 SER A CA 1
ATOM 804 C C . SER A 1 100 ? 9.737 -10.941 -19.028 1.00 58.75 100 SER A C 1
ATOM 806 O O . SER A 1 100 ? 10.223 -9.942 -19.553 1.00 58.75 100 SER A O 1
ATOM 808 N N . TYR A 1 101 ? 9.286 -10.927 -17.770 1.00 59.31 101 TYR A N 1
ATOM 809 C CA . TYR A 1 101 ? 9.229 -9.719 -16.939 1.00 59.31 101 TYR A CA 1
ATOM 810 C C . TYR A 1 101 ? 10.494 -9.490 -16.096 1.00 59.31 101 TYR A C 1
ATOM 812 O O . TYR A 1 101 ? 10.698 -8.401 -15.550 1.00 59.31 101 TYR A O 1
ATOM 820 N N . ARG A 1 102 ? 11.405 -10.467 -16.030 1.00 59.81 102 ARG A N 1
ATOM 821 C CA . ARG A 1 102 ? 12.708 -10.298 -15.366 1.00 59.81 102 ARG A CA 1
ATOM 822 C C . ARG A 1 102 ? 13.643 -9.373 -16.161 1.00 59.81 102 ARG A C 1
ATOM 824 O O . ARG A 1 102 ? 14.538 -8.748 -15.595 1.00 59.81 102 ARG A O 1
ATOM 831 N N . ILE A 1 103 ? 13.389 -9.239 -17.465 1.00 63.34 103 ILE A N 1
ATOM 832 C CA . ILE A 1 103 ? 14.183 -8.446 -18.416 1.00 63.34 103 ILE A CA 1
ATOM 833 C C . ILE A 1 103 ? 13.748 -6.959 -18.424 1.00 63.34 103 ILE A C 1
ATOM 835 O O . ILE A 1 103 ? 14.512 -6.082 -18.826 1.00 63.34 103 ILE A O 1
ATOM 839 N N . THR A 1 104 ? 12.564 -6.632 -17.885 1.00 63.38 104 THR A N 1
ATOM 840 C CA . THR A 1 104 ? 12.002 -5.262 -17.792 1.00 63.38 104 THR A CA 1
ATOM 841 C C . THR A 1 104 ? 12.821 -4.298 -16.911 1.00 63.38 104 THR A C 1
ATOM 843 O O . THR A 1 104 ? 12.657 -3.081 -17.008 1.00 63.38 104 THR A O 1
ATOM 846 N N . GLY A 1 105 ? 13.753 -4.822 -16.103 1.00 66.50 105 GLY A N 1
ATOM 847 C CA . GLY A 1 105 ? 14.688 -4.057 -15.272 1.00 66.50 105 GLY A CA 1
ATOM 848 C C . GLY A 1 105 ? 14.351 -4.105 -13.780 1.00 66.50 105 GLY A C 1
ATOM 849 O O . GLY A 1 105 ? 13.201 -3.943 -13.384 1.00 66.50 105 GLY A O 1
ATOM 850 N N . LYS A 1 106 ? 15.375 -4.303 -12.935 1.00 69.69 106 LYS A N 1
ATOM 851 C CA . LYS A 1 106 ? 15.219 -4.504 -11.481 1.00 69.69 106 LYS A CA 1
ATOM 852 C C . LYS A 1 106 ? 14.509 -3.337 -10.782 1.00 69.69 106 LYS A C 1
ATOM 854 O O . LYS A 1 106 ? 13.687 -3.585 -9.913 1.00 69.69 106 LYS A O 1
ATOM 859 N N . ALA A 1 107 ? 14.781 -2.092 -11.182 1.00 67.69 107 ALA A N 1
ATOM 860 C CA . ALA A 1 107 ? 14.155 -0.904 -10.591 1.00 67.69 107 ALA A CA 1
ATOM 861 C C . ALA A 1 107 ? 12.622 -0.917 -10.737 1.00 67.69 107 ALA A C 1
ATOM 863 O O . ALA A 1 107 ?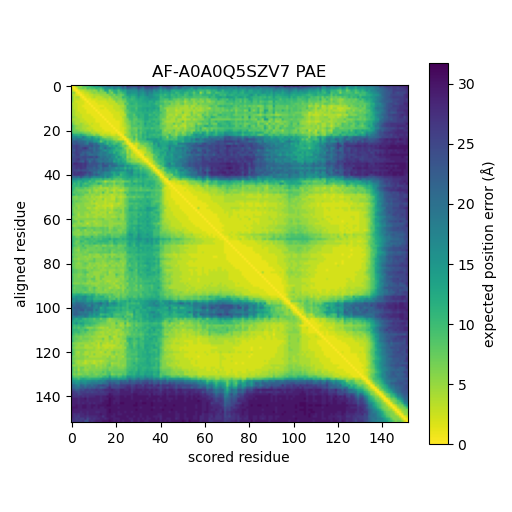 11.912 -0.759 -9.750 1.00 67.69 107 ALA A O 1
ATOM 864 N N . PHE A 1 108 ? 12.119 -1.219 -11.938 1.00 68.19 108 PHE A N 1
ATOM 865 C CA . PHE A 1 108 ? 10.683 -1.322 -12.203 1.00 68.19 108 PHE A CA 1
ATOM 866 C C . PHE A 1 108 ? 10.027 -2.456 -11.408 1.00 68.19 108 PHE A C 1
ATOM 868 O O . PHE A 1 108 ? 8.943 -2.282 -10.856 1.00 68.19 108 PHE A O 1
ATOM 875 N N . ILE A 1 109 ? 10.713 -3.600 -11.301 1.00 72.81 109 ILE A N 1
ATOM 876 C CA . ILE A 1 109 ? 10.253 -4.734 -10.492 1.00 72.81 109 ILE A CA 1
ATOM 877 C C . ILE A 1 109 ? 10.107 -4.301 -9.032 1.00 72.81 109 ILE A C 1
ATOM 879 O O . ILE A 1 109 ? 9.060 -4.544 -8.438 1.00 72.81 109 ILE A O 1
ATOM 883 N N . TYR A 1 110 ? 11.107 -3.624 -8.461 1.00 76.12 110 TYR A N 1
ATOM 884 C CA . TYR A 1 110 ? 11.019 -3.144 -7.082 1.00 76.12 110 TYR A CA 1
ATOM 885 C C . TYR A 1 110 ? 9.867 -2.159 -6.885 1.00 76.12 110 TYR A C 1
ATOM 887 O O . TYR A 1 110 ? 9.118 -2.338 -5.933 1.00 76.12 110 TYR A O 1
ATOM 895 N N . GLY A 1 111 ? 9.664 -1.201 -7.796 1.00 74.44 111 GLY A N 1
ATOM 896 C CA . GLY A 1 111 ? 8.509 -0.295 -7.737 1.00 74.44 111 GLY A CA 1
ATOM 897 C C . GLY A 1 111 ? 7.173 -1.047 -7.769 1.00 74.44 111 GLY A C 1
ATOM 898 O O . GLY A 1 111 ? 6.308 -0.838 -6.930 1.00 74.44 111 GLY A O 1
ATOM 899 N N . ALA A 1 112 ? 7.019 -2.029 -8.659 1.00 78.69 112 ALA A N 1
ATOM 900 C CA . ALA A 1 112 ? 5.776 -2.797 -8.731 1.00 78.69 112 ALA A CA 1
ATOM 901 C C . ALA A 1 112 ? 5.459 -3.574 -7.437 1.00 78.69 112 ALA A C 1
ATOM 903 O O . ALA A 1 112 ? 4.290 -3.730 -7.089 1.00 78.69 112 ALA A O 1
ATOM 904 N N . HIS A 1 113 ? 6.482 -4.048 -6.717 1.00 82.62 113 HIS A N 1
ATOM 905 C CA . HIS A 1 113 ? 6.315 -4.726 -5.425 1.00 82.62 113 HIS A CA 1
ATOM 906 C C . HIS A 1 113 ? 6.104 -3.751 -4.264 1.00 82.62 113 HIS A C 1
ATOM 908 O O . HIS A 1 113 ? 5.456 -4.100 -3.275 1.00 82.62 113 HIS A O 1
ATOM 914 N N . LEU A 1 114 ? 6.664 -2.547 -4.360 1.00 84.00 114 LEU A N 1
ATOM 915 C CA . LEU A 1 114 ? 6.735 -1.604 -3.254 1.00 84.00 114 LEU A CA 1
ATOM 916 C C . LEU A 1 114 ? 5.371 -0.960 -2.966 1.00 84.00 114 LEU A C 1
ATOM 918 O O . LEU A 1 114 ? 5.023 -0.827 -1.793 1.00 84.00 114 LEU A O 1
ATOM 922 N N . LEU A 1 115 ? 4.533 -0.706 -3.976 1.00 84.50 115 LEU A N 1
ATOM 923 C CA . LEU A 1 115 ? 3.158 -0.230 -3.766 1.00 84.50 115 LEU A CA 1
ATOM 924 C C . LEU A 1 115 ? 2.277 -1.210 -2.955 1.00 84.50 115 LEU A C 1
ATOM 926 O O . LEU A 1 115 ? 1.737 -0.787 -1.927 1.00 84.50 115 LEU A O 1
ATOM 930 N N . PRO A 1 116 ? 2.140 -2.505 -3.315 1.00 88.12 116 PRO A N 1
ATOM 931 C CA . PRO A 1 116 ? 1.425 -3.476 -2.484 1.00 88.12 116 PRO A CA 1
ATOM 932 C C . PRO A 1 116 ? 1.978 -3.582 -1.058 1.00 88.12 116 PRO A C 1
ATOM 934 O O . PRO A 1 116 ? 1.202 -3.724 -0.112 1.00 88.12 116 PRO A O 1
ATOM 937 N N . ILE A 1 117 ? 3.300 -3.463 -0.879 1.00 90.69 117 ILE A N 1
ATOM 938 C CA . ILE A 1 117 ? 3.931 -3.457 0.450 1.00 90.69 117 ILE A CA 1
ATOM 939 C C . ILE A 1 117 ? 3.516 -2.214 1.249 1.00 90.69 117 ILE A C 1
ATOM 941 O O . ILE A 1 117 ? 3.162 -2.341 2.422 1.00 90.69 117 ILE A O 1
ATOM 945 N N . ILE A 1 118 ? 3.519 -1.023 0.637 1.00 89.25 118 ILE A N 1
ATOM 946 C CA . ILE A 1 118 ? 3.072 0.222 1.284 1.00 89.25 118 ILE A CA 1
ATOM 947 C C . ILE A 1 118 ? 1.619 0.091 1.745 1.00 89.25 118 ILE A C 1
ATOM 949 O O . ILE A 1 118 ? 1.304 0.449 2.882 1.00 89.25 118 ILE A O 1
ATOM 953 N N . LEU A 1 119 ? 0.739 -0.422 0.880 1.00 90.44 119 LEU A N 1
ATOM 954 C CA . LEU A 1 119 ? -0.682 -0.585 1.192 1.00 90.44 119 LEU A CA 1
ATOM 955 C C . LEU A 1 119 ? -0.904 -1.599 2.313 1.00 90.44 119 LEU A C 1
ATOM 957 O O . LEU A 1 119 ? -1.592 -1.284 3.280 1.00 90.44 119 LEU A O 1
ATOM 961 N N . THR A 1 120 ? -0.257 -2.761 2.234 1.00 91.81 120 THR A N 1
ATOM 962 C CA . THR A 1 120 ? -0.285 -3.778 3.297 1.00 91.81 120 THR A CA 1
ATOM 963 C C . THR A 1 120 ? 0.197 -3.179 4.623 1.00 91.81 120 THR A C 1
ATOM 965 O O . THR A 1 120 ? -0.495 -3.244 5.631 1.00 91.81 120 THR A O 1
ATOM 968 N N . GLY A 1 121 ? 1.326 -2.462 4.634 1.00 91.62 121 GLY A N 1
ATOM 969 C CA . GLY A 1 121 ? 1.820 -1.789 5.841 1.00 91.62 121 GLY A CA 1
ATOM 970 C C . GLY A 1 121 ? 0.854 -0.733 6.399 1.00 91.62 121 GLY A C 1
ATOM 971 O O . GLY A 1 121 ? 0.703 -0.597 7.620 1.00 91.62 121 GLY A O 1
ATOM 972 N N . LEU A 1 122 ? 0.172 0.008 5.522 1.00 92.75 122 LEU A N 1
ATOM 973 C CA . LEU A 1 122 ? -0.845 0.988 5.898 1.00 92.75 122 LEU A CA 1
ATOM 974 C C . LEU A 1 122 ? -2.068 0.318 6.543 1.00 92.75 122 LEU A C 1
ATOM 976 O O . LEU A 1 122 ? -2.493 0.742 7.623 1.00 92.75 122 LEU A O 1
ATOM 980 N N . PHE A 1 123 ? -2.619 -0.712 5.906 1.00 93.50 123 PHE A N 1
ATOM 981 C CA . PHE A 1 123 ? -3.792 -1.444 6.385 1.00 93.50 123 PHE A CA 1
ATOM 982 C C . PHE A 1 123 ? -3.491 -2.169 7.701 1.00 93.50 123 PHE A C 1
ATOM 984 O O . PHE A 1 123 ? -4.201 -1.944 8.687 1.00 93.50 123 PHE A O 1
ATOM 991 N N . SER A 1 124 ? -2.366 -2.884 7.781 1.00 92.56 124 SER A N 1
ATOM 992 C CA . SER A 1 124 ? -1.835 -3.485 9.010 1.00 92.56 124 SER A CA 1
ATOM 993 C C . SER A 1 124 ? -1.741 -2.478 10.157 1.00 92.56 124 SER A C 1
ATOM 995 O O . SER A 1 124 ? -2.178 -2.750 11.278 1.00 92.56 124 SER A O 1
ATOM 997 N N . ARG A 1 125 ? -1.223 -1.269 9.905 1.00 92.12 125 ARG A N 1
ATOM 998 C CA . ARG A 1 125 ? -1.138 -0.220 10.935 1.00 92.12 125 ARG A CA 1
ATOM 999 C C . ARG A 1 125 ? -2.515 0.165 11.477 1.00 92.12 125 ARG A C 1
ATOM 1001 O O . ARG A 1 125 ? -2.658 0.330 12.691 1.00 92.12 125 ARG A O 1
ATOM 1008 N N . TYR A 1 126 ? -3.513 0.347 10.612 1.00 91.19 126 TYR A N 1
ATOM 1009 C CA . TYR A 1 126 ? -4.875 0.697 11.034 1.00 91.19 126 TYR A CA 1
ATOM 1010 C C . TYR A 1 126 ? -5.581 -0.469 11.738 1.00 91.19 126 TYR A C 1
ATOM 1012 O O . TYR A 1 126 ? -6.246 -0.245 12.758 1.00 91.19 126 TYR A O 1
ATOM 1020 N N . LEU A 1 127 ? -5.359 -1.699 11.270 1.00 91.00 127 LEU A N 1
ATOM 1021 C CA . LEU A 1 127 ? -5.831 -2.928 11.902 1.00 91.00 127 LEU A CA 1
ATOM 1022 C C . LEU A 1 127 ? -5.289 -3.052 13.332 1.00 91.00 127 LEU A C 1
ATOM 1024 O O . LEU A 1 127 ? -6.070 -3.119 14.282 1.00 91.00 127 LEU A O 1
ATOM 1028 N N . LEU A 1 128 ? -3.965 -2.981 13.502 1.00 92.31 128 LEU A N 1
ATOM 1029 C CA . LEU A 1 128 ? -3.301 -3.067 14.807 1.00 92.31 128 LEU A CA 1
ATOM 1030 C C . LEU A 1 128 ? -3.719 -1.926 15.730 1.00 92.31 128 LEU A C 1
ATOM 1032 O O . LEU A 1 128 ? -4.038 -2.155 16.896 1.00 92.31 128 LEU A O 1
ATOM 1036 N N . LYS A 1 129 ? -3.793 -0.696 15.211 1.00 90.31 129 LYS A N 1
ATOM 1037 C CA . LYS A 1 129 ? -4.277 0.456 15.979 1.00 90.31 129 LYS A CA 1
ATOM 1038 C C . LYS A 1 129 ? -5.681 0.196 16.528 1.00 90.31 129 LYS A C 1
ATOM 1040 O O . LYS A 1 129 ? -5.932 0.469 17.700 1.00 90.31 129 LYS A O 1
ATOM 1045 N N . ARG A 1 130 ? -6.600 -0.335 15.714 1.00 88.81 130 ARG A N 1
ATOM 1046 C CA . ARG A 1 130 ? -7.981 -0.614 16.142 1.00 88.81 130 ARG A CA 1
ATOM 1047 C C . ARG A 1 130 ? -8.087 -1.837 17.058 1.00 88.81 130 ARG A C 1
ATOM 1049 O O . ARG A 1 130 ? -8.961 -1.858 17.926 1.00 88.81 130 ARG A O 1
ATOM 1056 N N . LEU A 1 131 ? -7.205 -2.819 16.892 1.00 89.62 131 LEU A N 1
ATOM 1057 C CA . LEU A 1 131 ? -7.124 -4.000 17.749 1.00 89.62 131 LEU A CA 1
ATOM 1058 C C . LEU A 1 131 ? -6.651 -3.628 19.162 1.00 89.62 131 LEU A C 1
ATOM 1060 O O . LEU A 1 131 ? -7.296 -4.010 20.138 1.00 89.62 131 LEU A O 1
ATOM 1064 N N . LEU A 1 132 ? -5.585 -2.825 19.248 1.00 89.00 132 LEU A N 1
ATOM 1065 C CA . LEU A 1 132 ? -4.934 -2.402 20.494 1.00 89.00 132 LEU A CA 1
ATOM 1066 C C . LEU A 1 132 ? -5.678 -1.281 21.234 1.00 89.00 132 LEU A C 1
ATOM 1068 O O . LEU A 1 132 ? -5.458 -1.076 22.427 1.00 89.00 132 LEU A O 1
ATOM 1072 N N . THR A 1 133 ? -6.560 -0.543 20.555 1.00 85.56 133 THR A N 1
ATOM 1073 C CA . THR A 1 133 ? -7.417 0.442 21.225 1.00 85.56 133 THR A CA 1
ATOM 1074 C C . THR A 1 133 ? -8.451 -0.307 22.066 1.00 85.56 133 THR A C 1
ATOM 1076 O O . THR A 1 133 ? -9.271 -1.052 21.521 1.00 85.56 133 THR A O 1
ATOM 1079 N N . LYS A 1 134 ? -8.409 -0.125 23.394 1.00 72.88 134 LYS A N 1
ATOM 1080 C CA . LYS A 1 134 ? -9.407 -0.700 24.307 1.00 72.88 134 LYS A CA 1
ATOM 1081 C C . LYS A 1 134 ? -10.813 -0.273 23.857 1.00 72.88 134 LYS A C 1
ATOM 1083 O O . LYS A 1 134 ? -10.986 0.890 23.484 1.00 72.88 134 LYS A O 1
ATOM 1088 N N . PRO A 1 135 ? -11.804 -1.183 23.863 1.00 65.56 135 PRO A N 1
ATOM 1089 C CA . PRO A 1 135 ? -13.184 -0.775 23.654 1.00 65.56 135 PRO A CA 1
ATOM 1090 C C . PRO A 1 135 ? -13.530 0.247 24.739 1.00 65.56 135 PRO A C 1
ATOM 1092 O O . PRO A 1 135 ? -13.175 0.052 25.903 1.00 65.56 135 PRO A O 1
ATOM 1095 N N . LEU A 1 136 ? -14.157 1.359 24.352 1.00 59.41 136 LEU A N 1
ATOM 1096 C CA . LEU A 1 136 ? -14.764 2.250 25.336 1.00 59.41 136 LEU A CA 1
ATOM 1097 C C . LEU A 1 136 ? -15.743 1.403 26.166 1.00 59.41 136 LEU A C 1
ATOM 1099 O O . LEU A 1 136 ? -16.421 0.559 25.572 1.00 59.41 136 LEU A O 1
ATOM 1103 N N . PRO A 1 137 ? -15.794 1.570 27.499 1.00 52.28 137 PRO A N 1
ATOM 1104 C CA . PRO A 1 137 ? -16.836 0.937 28.293 1.00 52.28 137 PRO A CA 1
ATOM 1105 C C . PRO A 1 137 ? -18.176 1.337 27.679 1.00 52.28 137 PRO A C 1
ATOM 1107 O O . PRO A 1 137 ? -18.405 2.521 27.420 1.00 52.28 137 PRO A O 1
ATOM 1110 N N . GLU A 1 138 ? -19.005 0.348 27.352 1.00 55.53 138 GLU A N 1
ATOM 1111 C CA . GLU A 1 138 ? -20.316 0.609 26.775 1.00 55.53 138 GLU A CA 1
ATOM 1112 C C . GLU A 1 138 ? -21.087 1.499 27.747 1.00 55.53 138 GLU A C 1
ATOM 1114 O O . GLU A 1 138 ? -21.345 1.131 28.894 1.00 55.53 138 GLU A O 1
ATOM 1119 N N . ALA A 1 139 ? -21.384 2.722 27.313 1.00 53.34 139 ALA A N 1
ATOM 1120 C CA . ALA A 1 139 ? -22.215 3.625 28.076 1.00 53.34 139 ALA A CA 1
ATOM 1121 C C . ALA A 1 139 ? -23.643 3.062 28.079 1.00 53.34 139 ALA A C 1
ATOM 1123 O O . ALA A 1 139 ? -24.393 3.257 27.130 1.00 53.34 139 ALA A O 1
ATOM 1124 N N . GLY A 1 140 ? -23.993 2.372 29.164 1.00 48.50 140 GLY A N 1
ATOM 1125 C CA . GLY A 1 140 ? -25.364 2.256 29.646 1.00 48.50 140 GLY A CA 1
ATOM 1126 C C . GLY A 1 140 ? -26.203 1.104 29.098 1.00 48.50 140 GLY A C 1
ATOM 1127 O O . GLY A 1 140 ? -27.137 1.325 28.338 1.00 48.50 140 GLY A O 1
ATOM 1128 N N . THR A 1 141 ? -26.051 -0.082 29.686 1.00 45.53 141 THR A N 1
ATOM 1129 C CA . THR A 1 141 ? -27.230 -0.810 30.184 1.00 45.53 141 THR A CA 1
ATOM 1130 C C . THR A 1 141 ? -27.466 -0.401 31.636 1.00 45.53 141 THR A C 1
ATOM 1132 O O . THR A 1 141 ? -27.240 -1.166 32.570 1.00 45.53 141 THR A O 1
ATOM 1135 N N . GLY A 1 142 ? -27.903 0.847 31.825 1.00 46.12 142 GLY A N 1
ATOM 1136 C CA . GLY A 1 142 ? -28.607 1.274 33.033 1.00 46.12 142 GLY A CA 1
ATOM 1137 C C . GLY A 1 142 ? -30.009 0.672 33.020 1.00 46.12 142 GLY A C 1
ATOM 1138 O O . GLY A 1 142 ? -30.990 1.370 32.794 1.00 46.12 142 GLY A O 1
ATOM 1139 N N . GLY A 1 143 ? -30.083 -0.649 33.175 1.00 38.38 143 GLY A N 1
ATOM 1140 C CA . GLY A 1 143 ? -31.319 -1.398 33.347 1.00 38.38 143 GLY A CA 1
ATOM 1141 C C . GLY A 1 143 ? -31.620 -1.531 34.831 1.00 38.38 143 GLY A C 1
ATOM 1142 O O . GLY A 1 143 ? -31.139 -2.450 35.479 1.00 38.38 143 GLY A O 1
ATOM 1143 N N . ILE A 1 144 ? -32.359 -0.552 35.345 1.00 50.97 144 ILE A N 1
ATOM 1144 C CA . ILE A 1 144 ? -33.302 -0.601 36.471 1.00 50.97 144 ILE A CA 1
ATOM 1145 C C . ILE A 1 144 ? -33.449 -2.009 37.092 1.00 50.97 144 ILE A C 1
ATOM 1147 O O . ILE A 1 144 ? -34.260 -2.813 36.640 1.00 50.97 144 ILE A O 1
ATOM 1151 N N . ALA A 1 145 ? -32.696 -2.313 38.148 1.00 43.59 145 ALA A N 1
ATOM 1152 C CA . ALA A 1 145 ? -32.945 -3.484 38.985 1.00 43.59 145 ALA A CA 1
ATOM 1153 C C . ALA A 1 145 ? -32.560 -3.175 40.435 1.00 43.59 145 ALA A C 1
ATOM 1155 O O . ALA A 1 145 ? -31.392 -2.946 40.736 1.00 43.59 145 ALA A O 1
ATOM 1156 N N . GLY A 1 146 ? -33.557 -3.186 41.323 1.00 42.12 146 GLY A N 1
ATOM 1157 C CA . GLY A 1 146 ? -33.346 -3.211 42.770 1.00 42.12 146 GLY A CA 1
ATOM 1158 C C . GLY A 1 146 ? -33.840 -1.980 43.516 1.00 42.12 146 GLY A C 1
ATOM 1159 O O . GLY A 1 146 ? -33.085 -1.375 44.266 1.00 42.12 146 GLY A O 1
ATOM 1160 N N . ALA A 1 147 ? -35.112 -1.626 43.327 1.00 42.94 147 ALA A N 1
ATOM 1161 C CA . ALA A 1 147 ? -35.846 -0.861 44.322 1.00 42.94 147 ALA A CA 1
ATOM 1162 C C . ALA A 1 147 ? -35.773 -1.580 45.682 1.00 42.94 147 ALA A C 1
ATOM 1164 O O . ALA A 1 147 ? -36.120 -2.755 45.792 1.00 42.94 147 ALA A O 1
ATOM 1165 N N . GLU A 1 148 ? -35.271 -0.852 46.674 1.00 46.50 148 GLU A N 1
ATOM 1166 C CA . GLU A 1 148 ? -35.774 -0.779 48.044 1.00 46.50 148 GLU A CA 1
ATOM 1167 C C . GLU A 1 148 ? -36.639 -1.971 48.508 1.00 46.50 148 GLU A C 1
ATOM 1169 O O . GLU A 1 148 ? -37.842 -2.046 48.247 1.00 46.50 148 GLU A O 1
ATOM 1174 N N . LYS A 1 149 ? -36.043 -2.878 49.287 1.00 41.66 149 LYS A N 1
ATOM 1175 C CA . LYS A 1 149 ? -36.794 -3.646 50.282 1.00 41.66 149 LYS A CA 1
ATOM 1176 C C . LYS A 1 149 ? -36.202 -3.401 51.665 1.00 41.66 149 LYS A C 1
ATOM 1178 O O . LYS A 1 149 ? -35.074 -3.782 51.950 1.00 41.66 149 LYS A O 1
ATOM 1183 N N . LYS A 1 150 ? -37.023 -2.710 52.457 1.00 43.75 150 LYS A N 1
ATOM 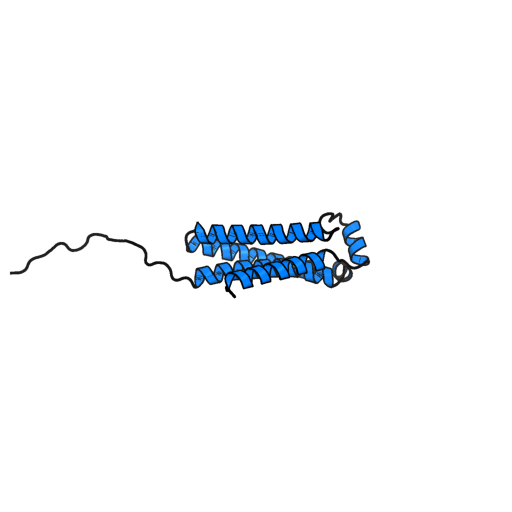1184 C CA . LYS A 1 150 ? -37.008 -2.543 53.912 1.00 43.75 150 LYS A CA 1
ATOM 1185 C C . LYS A 1 150 ? -36.597 -3.820 54.639 1.00 43.75 150 LYS A C 1
ATOM 1187 O O . LYS A 1 150 ? -37.140 -4.861 54.288 1.00 43.75 150 LYS A O 1
ATOM 1192 N N . GLU A 1 151 ? -35.857 -3.682 55.736 1.00 41.00 151 GLU A N 1
ATOM 1193 C CA . GLU A 1 151 ? -36.165 -4.407 56.974 1.00 41.00 151 GLU A CA 1
ATOM 1194 C C . GLU A 1 151 ? -35.993 -3.474 58.182 1.00 41.00 151 GLU A C 1
ATOM 1196 O O . GLU A 1 151 ? -35.087 -2.639 58.220 1.00 41.00 151 GLU A O 1
ATOM 1201 N N . PHE A 1 152 ? -36.983 -3.581 59.071 1.00 46.97 152 PHE A N 1
ATOM 1202 C CA . PHE A 1 152 ? -37.054 -3.042 60.426 1.00 46.97 152 PHE A CA 1
ATOM 1203 C C . PHE A 1 152 ? -36.233 -3.917 61.373 1.00 46.97 152 PHE A C 1
ATOM 1205 O O . PHE A 1 152 ? -36.171 -5.138 61.106 1.00 46.97 152 PHE A O 1
#

Solvent-accessible surface area (backbone atoms only — not comparable to full-atom values): 8329 Å² total; per-residue (Å²): 132,61,70,69,58,54,54,51,51,49,53,48,54,51,37,52,52,28,14,51,22,43,34,51,44,35,80,60,19,51,52,50,41,66,74,64,69,50,74,64,48,68,43,45,73,49,24,33,50,52,44,48,48,55,54,46,52,53,50,50,52,51,51,49,34,67,73,74,41,56,72,70,58,32,47,54,50,27,51,51,52,27,51,51,20,50,52,48,36,52,51,46,51,58,56,47,68,37,74,82,49,57,61,27,27,70,49,26,54,50,17,63,48,41,53,31,49,53,49,26,54,52,29,48,52,53,36,51,52,61,67,72,47,75,77,74,80,79,85,69,88,82,69,90,79,78,82,86,78,87,84,133

Radius of gyration: 23.13 Å; Cα contacts (8 Å, |Δi|>4): 129; chains: 1; bounding box: 53×30×87 Å

Nearest PDB structures (foldseek):
  5yny-assembly1_A  TM=5.558E-01  e=4.002E+00  Dermatophagoides farinae
  3mq1-assembly1_A  TM=5.811E-01  e=4.431E+00  Dermatophagoides pteronyssinus
  8q1b-assembly1_c  TM=3.254E-01  e=4.905E+00  Schizosaccharomyces pombe

Secondary structure (DSSP, 8-state):
--HHHHHHHHHHHHHHHHHHHHH---HHHHHHHHHTT-GGGSSHHHHHHHHHHHHHHHHHHHHHHHHHS-HHHHHHHHHHHHHHHHHHHHHHHHHHHSHHHHTT-HHHHHHHHHHHHHHHHHHHHHHHHHHHSPPPP---------------

Mean predicted aligned error: 11.75 Å

pLDDT: mean 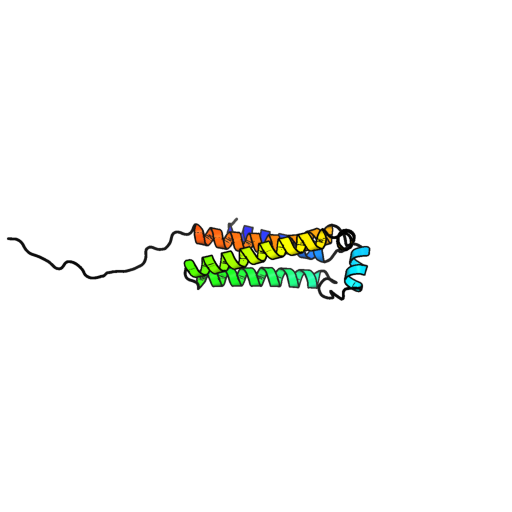74.39, std 16.82, range [38.38, 95.38]

Sequence (152 aa):
MNRKVSSLLLLLVLSITDAYLLAHPNLIGRIGVFVYKHTYIRNFPRALLTVLLVVGISLVLCELAYRFLNRRNALLLYSALEAVGIAWFVYVYMTFSTFSYRITGKAFIYGAHLLPIILTGLFSRYLLKRLLTKPLPEAGTGGIAGAEKKEF

Foldseek 3Di:
DPPVVVVVVVLLVLLLLLLVLLLDWDPLLQVVCVVVVPPQSPHSVSSSVVSCVVLVVLLVVLVCLVPPPDLVVSLVVLVVQLVVLVVQLVVLVVVCVDPSNVNRDPSNSCSSNSSSVSSNVSSVVSNVVSVPPDPDDPPDPPPDDDPDDDDD